Protein AF-G2G8Q2-F1 (afdb_monomer_lite)

Foldseek 3Di:
DDDPDVVVVLVLLLVLLVLLLVLLVVLCVPQQFDWDDQVNVLVSLCVSDPDVVSSVVNVVLQDGDPDTDGSNRSSVSSNVSSVVSVVPPPCPVVNVVVVVVVVVVVVVVVQVVQQDPVRDGPPVPDPPDPDDD

Secondary structure (DSSP, 8-state):
--PPPHHHHHHHHHHHHHHHHHHHHHHHHS-TTSEEPHHHHHHHHHTT---HHHHHHHHHHSPP--S-EEHHHHHHHHHHHHHHHHH-----HHHHHHHHHHHHHHHHHHHHHT--TT-----TTSSSSSS--

pLDDT: mean 74.72, std 17.14, range [36.47, 93.69]

Organism: NCBI:txid700597

Structure (mmCIF, N/CA/C/O backbone):
data_AF-G2G8Q2-F1
#
_entry.id   AF-G2G8Q2-F1
#
loop_
_atom_site.group_PDB
_atom_site.id
_atom_site.type_symbol
_atom_site.label_atom_id
_atom_site.label_alt_id
_atom_site.label_comp_id
_atom_site.label_asym_id
_atom_site.label_entity_id
_atom_site.label_seq_id
_atom_site.pdbx_PDB_ins_code
_atom_site.Cartn_x
_atom_site.Cartn_y
_atom_site.Cartn_z
_atom_site.occupancy
_atom_site.B_iso_or_equiv
_atom_site.auth_seq_id
_atom_site.auth_comp_id
_atom_site.auth_asym_id
_atom_site.auth_atom_id
_atom_site.pdbx_PDB_model_num
ATOM 1 N N . MET A 1 1 ? 24.106 6.312 -19.207 1.00 36.47 1 MET A N 1
ATOM 2 C CA . MET A 1 1 ? 22.774 6.203 -18.571 1.00 36.47 1 MET A CA 1
ATOM 3 C C . MET A 1 1 ? 22.462 4.724 -18.414 1.00 36.47 1 MET A C 1
ATOM 5 O O . MET A 1 1 ? 22.451 4.022 -19.412 1.00 36.47 1 MET A O 1
ATOM 9 N N . ASN A 1 2 ? 22.354 4.233 -17.178 1.00 42.38 2 ASN A N 1
ATOM 10 C CA . ASN A 1 2 ? 22.227 2.806 -16.876 1.00 42.38 2 ASN A CA 1
ATOM 11 C C . ASN A 1 2 ? 20.733 2.467 -16.766 1.00 42.38 2 ASN A C 1
ATOM 13 O O . ASN A 1 2 ? 20.096 2.809 -15.772 1.00 42.38 2 ASN A O 1
ATOM 17 N N . THR A 1 3 ? 20.146 1.894 -17.815 1.00 51.19 3 THR A N 1
ATOM 18 C CA . THR A 1 3 ? 18.745 1.456 -17.802 1.00 51.19 3 THR A CA 1
ATOM 19 C C . THR A 1 3 ? 18.609 0.348 -16.754 1.00 51.19 3 THR A C 1
ATOM 21 O O . THR A 1 3 ? 19.356 -0.630 -16.837 1.00 51.19 3 THR A O 1
ATOM 24 N N . PRO A 1 4 ? 17.713 0.452 -15.755 1.00 53.12 4 PRO A N 1
ATOM 25 C CA . PRO A 1 4 ? 17.528 -0.630 -14.800 1.00 53.12 4 PRO A CA 1
ATOM 26 C C . PRO A 1 4 ? 17.154 -1.908 -15.559 1.00 53.12 4 PRO A C 1
ATOM 28 O O . PRO A 1 4 ? 16.206 -1.939 -16.344 1.00 53.12 4 PRO A O 1
ATOM 31 N N . ASN A 1 5 ? 17.958 -2.953 -15.361 1.00 63.88 5 ASN A N 1
ATOM 32 C CA . ASN A 1 5 ? 17.794 -4.253 -15.995 1.00 63.88 5 ASN A CA 1
ATOM 33 C C . ASN A 1 5 ? 16.387 -4.789 -15.682 1.00 63.88 5 ASN A C 1
ATOM 35 O O . ASN A 1 5 ? 16.032 -4.940 -14.511 1.00 63.88 5 ASN A O 1
ATOM 39 N N . SER A 1 6 ? 15.586 -5.093 -16.707 1.00 65.69 6 SER A N 1
ATOM 40 C CA . SER A 1 6 ? 14.173 -5.483 -16.558 1.00 65.69 6 SER A CA 1
ATOM 41 C C . SER A 1 6 ? 13.978 -6.696 -15.636 1.00 65.69 6 SER A C 1
ATOM 43 O O . SER A 1 6 ? 12.950 -6.808 -14.971 1.00 65.69 6 SER A O 1
ATOM 45 N N . ARG A 1 7 ? 14.993 -7.568 -15.522 1.00 65.19 7 ARG A N 1
ATOM 46 C CA . ARG A 1 7 ? 15.018 -8.677 -14.550 1.00 65.19 7 ARG A CA 1
ATOM 47 C C . ARG A 1 7 ? 15.120 -8.211 -13.095 1.00 65.19 7 ARG A C 1
ATOM 49 O O . ARG A 1 7 ? 14.446 -8.770 -12.237 1.00 65.19 7 ARG A O 1
ATOM 56 N N . GLY A 1 8 ? 15.933 -7.192 -12.819 1.00 73.56 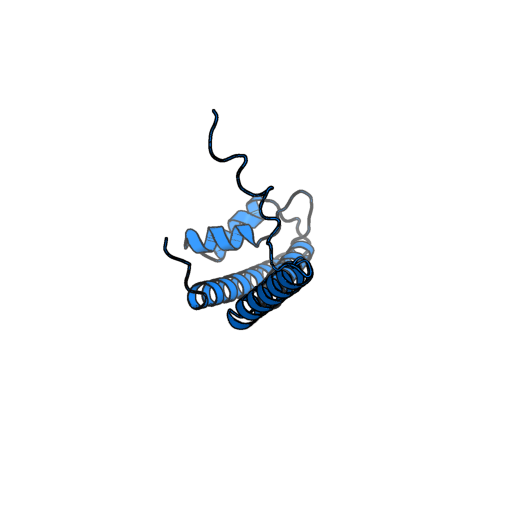8 GLY A N 1
ATOM 57 C CA . GLY A 1 8 ? 16.072 -6.623 -11.476 1.00 73.56 8 GLY A CA 1
ATOM 58 C C . GLY A 1 8 ? 14.785 -5.938 -11.024 1.00 73.56 8 GLY A C 1
ATOM 59 O O . GLY A 1 8 ? 14.342 -6.133 -9.898 1.00 73.56 8 GLY A O 1
ATOM 60 N N . GLN A 1 9 ? 14.123 -5.222 -11.933 1.00 74.00 9 GLN A N 1
ATOM 61 C CA . GLN A 1 9 ? 12.852 -4.565 -11.632 1.00 74.00 9 GLN A CA 1
ATOM 62 C C . GLN A 1 9 ? 11.712 -5.567 -11.397 1.00 74.00 9 GLN A C 1
ATOM 64 O O . GLN A 1 9 ? 10.929 -5.392 -10.468 1.00 74.00 9 GLN A O 1
ATOM 69 N N . ALA A 1 10 ? 11.653 -6.659 -12.167 1.00 77.50 10 ALA A N 1
ATOM 70 C CA . ALA A 1 10 ? 10.690 -7.735 -11.928 1.00 77.50 10 ALA A CA 1
ATOM 71 C C . ALA A 1 10 ? 10.898 -8.415 -10.561 1.00 77.50 10 ALA A C 1
ATOM 73 O O . ALA A 1 10 ? 9.925 -8.708 -9.868 1.00 77.50 10 ALA A O 1
ATOM 74 N N . HIS A 1 11 ? 12.154 -8.623 -10.152 1.00 82.25 11 HIS A N 1
ATOM 75 C CA . HIS A 1 11 ? 12.476 -9.183 -8.839 1.00 82.25 11 HIS A CA 1
ATOM 76 C C . HIS A 1 11 ? 12.040 -8.254 -7.696 1.00 82.25 11 HIS A C 1
ATOM 78 O O . HIS A 1 11 ? 11.363 -8.700 -6.772 1.00 82.25 11 HIS A O 1
ATOM 84 N N . ILE A 1 12 ? 12.341 -6.955 -7.804 1.00 83.81 12 ILE A N 1
ATOM 85 C CA . ILE A 1 12 ? 11.918 -5.946 -6.822 1.00 83.81 12 ILE A CA 1
ATOM 86 C C . ILE A 1 12 ? 10.386 -5.879 -6.740 1.00 83.81 12 ILE A C 1
ATOM 88 O O . ILE A 1 12 ? 9.836 -5.899 -5.643 1.00 83.81 12 ILE A O 1
ATOM 92 N N . ASN A 1 13 ? 9.679 -5.880 -7.874 1.00 85.50 13 ASN A N 1
ATOM 93 C CA . ASN A 1 13 ? 8.212 -5.861 -7.890 1.00 85.50 13 ASN A CA 1
ATOM 94 C C . ASN A 1 13 ? 7.610 -7.106 -7.222 1.00 85.50 13 ASN A C 1
ATOM 96 O O . ASN A 1 13 ? 6.650 -6.992 -6.459 1.00 85.50 13 ASN A O 1
ATOM 100 N N . ALA A 1 14 ? 8.182 -8.288 -7.473 1.00 86.00 14 ALA A N 1
ATOM 101 C CA . ALA A 1 14 ? 7.751 -9.526 -6.828 1.00 86.00 14 ALA A CA 1
ATOM 102 C C . ALA A 1 14 ? 7.973 -9.483 -5.307 1.00 86.00 14 ALA A C 1
ATOM 104 O O . ALA A 1 14 ? 7.098 -9.910 -4.552 1.00 86.00 14 ALA A O 1
ATOM 105 N N . GLN A 1 15 ? 9.102 -8.923 -4.867 1.00 89.56 15 GLN A N 1
ATOM 106 C CA . GLN A 1 15 ? 9.421 -8.753 -3.452 1.00 89.56 15 GLN A CA 1
ATOM 107 C C . GLN A 1 15 ? 8.483 -7.746 -2.769 1.00 89.56 15 GLN A C 1
ATOM 109 O O . GLN A 1 15 ? 7.932 -8.030 -1.709 1.00 89.56 15 GLN A O 1
ATOM 114 N N . VAL A 1 16 ? 8.231 -6.593 -3.391 1.00 89.62 16 VAL A N 1
ATOM 115 C CA . VAL A 1 16 ? 7.309 -5.577 -2.856 1.00 89.62 16 VAL A CA 1
ATOM 116 C C . VAL A 1 16 ? 5.880 -6.113 -2.785 1.00 89.62 16 VAL A C 1
ATOM 118 O O . VAL A 1 16 ? 5.185 -5.872 -1.798 1.00 89.62 16 VAL A O 1
ATOM 121 N N . ARG A 1 17 ? 5.442 -6.884 -3.786 1.00 90.62 17 ARG A N 1
ATOM 122 C CA . ARG A 1 17 ? 4.138 -7.557 -3.771 1.00 90.62 17 ARG A CA 1
ATOM 123 C C . ARG A 1 17 ? 3.988 -8.467 -2.554 1.00 90.62 17 ARG A C 1
ATOM 125 O O . ARG A 1 17 ? 2.977 -8.384 -1.860 1.00 90.62 17 ARG A O 1
ATOM 132 N N . ASP A 1 18 ? 4.977 -9.319 -2.310 1.00 91.31 18 ASP A N 1
ATOM 133 C CA . ASP A 1 18 ? 4.976 -10.230 -1.167 1.00 91.31 18 ASP A CA 1
ATOM 134 C C . ASP A 1 18 ? 4.903 -9.449 0.159 1.00 91.31 18 ASP A C 1
ATOM 136 O O . ASP A 1 18 ? 4.052 -9.713 1.008 1.00 91.31 18 ASP A O 1
ATOM 140 N N . MET A 1 19 ? 5.682 -8.372 0.281 1.00 92.81 19 MET A N 1
ATOM 141 C CA . MET A 1 19 ? 5.657 -7.496 1.456 1.00 92.81 19 MET A CA 1
ATOM 142 C C . MET A 1 19 ? 4.298 -6.807 1.675 1.00 92.81 19 MET A C 1
ATOM 144 O O . MET A 1 19 ? 3.844 -6.697 2.817 1.00 92.81 19 MET A O 1
ATOM 148 N N . LEU A 1 20 ? 3.614 -6.368 0.611 1.00 92.81 20 LEU A N 1
ATOM 149 C CA . LEU A 1 20 ? 2.255 -5.811 0.700 1.00 92.81 20 LEU A CA 1
ATOM 150 C C . LEU A 1 20 ? 1.243 -6.855 1.196 1.00 92.81 20 LEU A C 1
ATOM 152 O O . LEU A 1 20 ? 0.358 -6.523 1.989 1.00 92.81 20 LEU A O 1
ATOM 156 N N . GLN A 1 21 ? 1.381 -8.112 0.766 1.00 92.25 21 GLN A N 1
ATOM 157 C CA . GLN A 1 21 ? 0.533 -9.213 1.226 1.00 92.25 21 GLN A CA 1
ATOM 158 C C . GLN A 1 21 ? 0.783 -9.539 2.703 1.00 92.25 21 GLN A C 1
ATOM 160 O O . GLN A 1 21 ? -0.178 -9.646 3.467 1.00 92.25 21 GLN A O 1
ATOM 165 N N . GLN A 1 22 ? 2.047 -9.601 3.131 1.00 92.31 22 GLN A N 1
ATOM 166 C CA . GLN A 1 22 ? 2.406 -9.789 4.541 1.00 92.31 22 GLN A CA 1
ATOM 167 C C . GLN A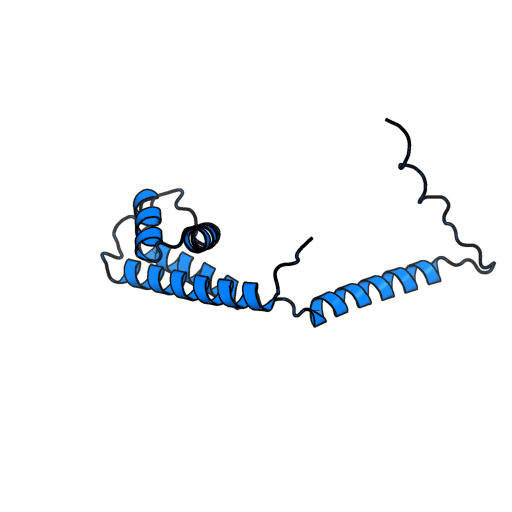 1 22 ? 1.859 -8.662 5.433 1.00 92.31 22 GLN A C 1
ATOM 169 O O . GLN A 1 22 ? 1.344 -8.912 6.525 1.00 92.31 22 GLN A O 1
ATOM 174 N N . LEU A 1 23 ? 1.931 -7.412 4.967 1.00 91.12 23 LEU A N 1
ATOM 175 C CA . LEU A 1 23 ? 1.336 -6.263 5.653 1.00 91.12 23 LEU A CA 1
ATOM 176 C C . LEU A 1 23 ? -0.180 -6.411 5.796 1.00 91.12 23 LEU A C 1
ATOM 178 O O . LEU A 1 23 ? -0.711 -6.220 6.891 1.00 91.12 23 LEU A O 1
ATOM 182 N N . ALA A 1 24 ? -0.869 -6.768 4.711 1.00 92.00 24 ALA A N 1
ATOM 183 C CA . ALA A 1 24 ? -2.314 -6.963 4.718 1.00 92.00 24 ALA A CA 1
ATOM 184 C C . ALA A 1 24 ? -2.735 -8.054 5.715 1.00 92.00 24 ALA A C 1
ATOM 186 O O . ALA A 1 24 ? -3.663 -7.842 6.496 1.00 92.00 24 ALA A O 1
ATOM 187 N N . ASP A 1 25 ? -2.026 -9.183 5.731 1.00 91.75 25 ASP A N 1
ATOM 188 C CA . ASP A 1 25 ? -2.289 -10.286 6.658 1.00 91.75 25 ASP A CA 1
ATOM 189 C C . ASP A 1 25 ? -2.113 -9.861 8.125 1.00 91.75 25 ASP A C 1
ATOM 191 O O . ASP A 1 25 ? -3.018 -10.019 8.948 1.00 91.75 25 ASP A O 1
ATOM 195 N N . ARG A 1 26 ? -0.998 -9.196 8.449 1.00 90.19 26 ARG A N 1
ATOM 196 C CA . ARG A 1 26 ? -0.732 -8.703 9.812 1.00 90.19 26 ARG A CA 1
ATOM 197 C C . ARG A 1 26 ? -1.786 -7.710 10.295 1.00 90.19 26 ARG A C 1
ATOM 199 O O . ARG A 1 26 ? -2.139 -7.713 11.479 1.00 90.19 26 ARG A O 1
ATOM 206 N N . LEU A 1 27 ? -2.264 -6.843 9.404 1.00 88.69 27 LEU A N 1
ATOM 207 C CA . LEU A 1 27 ? -3.309 -5.872 9.722 1.00 88.69 27 LEU A CA 1
ATOM 208 C C . LEU A 1 27 ? -4.666 -6.540 9.960 1.00 88.69 27 LEU A C 1
ATOM 210 O O . LEU A 1 27 ? -5.395 -6.087 10.840 1.00 88.69 27 LEU A O 1
ATOM 214 N N . GLN A 1 28 ? -4.983 -7.620 9.241 1.00 88.31 28 GLN A N 1
ATOM 215 C CA . GLN A 1 28 ? -6.208 -8.389 9.476 1.00 88.31 28 GLN A CA 1
ATOM 216 C C . GLN A 1 28 ? -6.147 -9.229 10.751 1.00 88.31 28 GLN A C 1
ATOM 218 O O . GLN A 1 28 ? -7.125 -9.284 11.491 1.00 88.31 28 GLN A O 1
ATOM 223 N N . THR A 1 29 ? -4.999 -9.835 11.042 1.00 88.62 29 THR A N 1
ATOM 224 C CA . THR A 1 29 ? -4.840 -10.721 12.202 1.00 88.62 29 THR A CA 1
ATOM 225 C C . THR A 1 29 ? -4.830 -9.953 13.528 1.00 88.62 29 THR A C 1
ATOM 227 O O . THR A 1 29 ? -5.254 -10.471 14.560 1.00 88.62 29 THR A O 1
ATOM 230 N N . ARG A 1 30 ? -4.361 -8.696 13.539 1.00 82.69 30 ARG A N 1
ATOM 231 C CA . ARG A 1 30 ? -4.284 -7.870 14.757 1.00 82.69 30 ARG A CA 1
ATOM 232 C C . ARG A 1 30 ? -5.268 -6.707 14.707 1.00 82.69 30 ARG A C 1
ATOM 234 O O . ARG A 1 30 ? -4.957 -5.682 14.100 1.00 82.69 30 ARG A O 1
ATOM 241 N N . ARG A 1 31 ? -6.383 -6.857 15.434 1.00 84.69 31 ARG A N 1
ATOM 242 C CA . ARG A 1 31 ? -7.430 -5.836 15.646 1.00 84.69 31 ARG A CA 1
ATOM 243 C C . ARG A 1 31 ? -7.950 -5.245 14.323 1.00 84.69 31 ARG A C 1
ATOM 245 O O . ARG A 1 31 ? -7.694 -4.079 14.043 1.00 84.69 31 ARG A O 1
ATOM 252 N N . PRO A 1 32 ? -8.654 -6.033 13.497 1.00 86.81 32 PRO A N 1
ATOM 253 C CA . PRO A 1 32 ? -9.053 -5.622 12.148 1.00 86.81 32 PRO A CA 1
ATOM 254 C C . PRO A 1 32 ? -9.951 -4.374 12.113 1.00 86.81 32 PRO A C 1
ATOM 256 O O . PRO A 1 32 ? -9.865 -3.594 11.164 1.00 86.81 32 PRO A O 1
ATOM 259 N N . ASP A 1 33 ? -10.768 -4.164 13.145 1.00 89.88 33 ASP A N 1
ATOM 260 C CA . ASP A 1 33 ? -11.719 -3.047 13.237 1.00 89.88 33 ASP A CA 1
ATOM 261 C C . ASP A 1 33 ? -11.120 -1.767 13.834 1.00 89.88 33 ASP A C 1
ATOM 263 O O . ASP A 1 33 ? -11.777 -0.730 13.876 1.00 89.88 33 ASP A O 1
ATOM 267 N N . GLU A 1 34 ? -9.866 -1.808 14.293 1.00 90.25 34 GLU A N 1
ATOM 268 C CA . GLU A 1 34 ? -9.198 -0.624 14.826 1.00 90.25 34 GLU A CA 1
ATOM 269 C C . GLU A 1 34 ? -8.842 0.346 13.691 1.00 90.25 34 GLU A C 1
ATOM 271 O O . GLU A 1 34 ? -8.434 -0.059 12.595 1.00 90.25 34 GLU A O 1
ATOM 276 N N . THR A 1 35 ? -8.991 1.643 13.954 1.00 91.81 35 THR A N 1
ATOM 277 C CA . THR A 1 35 ? -8.635 2.695 13.001 1.00 91.81 35 THR A CA 1
ATOM 278 C C . THR A 1 35 ? -7.126 2.716 12.777 1.00 91.81 35 THR A C 1
ATOM 280 O O . THR A 1 35 ? -6.334 2.837 13.712 1.00 91.81 35 THR A O 1
ATOM 283 N N . LEU A 1 36 ? -6.713 2.633 11.516 1.00 90.19 36 LEU A N 1
ATOM 284 C CA . LEU A 1 36 ? -5.327 2.785 11.109 1.00 90.19 36 LEU A CA 1
ATOM 285 C C . LEU A 1 36 ? -4.989 4.271 10.961 1.00 90.19 36 LEU A C 1
ATOM 287 O O . LEU A 1 36 ? -5.655 5.009 10.240 1.00 90.19 36 LEU A O 1
ATOM 291 N N . THR A 1 37 ? -3.907 4.699 11.606 1.00 89.81 37 THR A N 1
ATOM 292 C CA . THR A 1 37 ? -3.354 6.050 11.455 1.00 89.81 37 THR A CA 1
ATOM 293 C C . THR A 1 37 ? -2.184 6.064 10.471 1.00 89.81 37 THR A C 1
ATOM 295 O O . THR A 1 37 ? -1.547 5.036 10.217 1.00 89.81 37 THR A O 1
ATOM 298 N N . ALA A 1 38 ? -1.834 7.247 9.958 1.00 87.12 38 ALA A N 1
ATOM 299 C CA . ALA A 1 38 ? -0.644 7.425 9.122 1.00 87.12 38 ALA A CA 1
ATOM 300 C C . ALA A 1 38 ? 0.645 6.951 9.829 1.00 87.12 38 ALA A C 1
ATOM 302 O O . ALA A 1 38 ? 1.486 6.289 9.219 1.00 87.12 38 ALA A O 1
ATOM 303 N N . THR A 1 39 ? 0.770 7.203 11.136 1.00 87.69 39 THR A N 1
ATOM 304 C CA . THR A 1 39 ? 1.895 6.721 11.952 1.00 87.69 39 THR A CA 1
ATOM 305 C C . THR A 1 39 ? 1.914 5.196 12.048 1.00 87.69 39 THR A C 1
ATOM 307 O O . THR A 1 39 ? 2.965 4.581 11.865 1.00 87.69 39 THR A O 1
ATOM 310 N N . ALA A 1 40 ? 0.757 4.565 12.270 1.00 87.19 40 ALA A N 1
ATOM 311 C CA . ALA A 1 40 ? 0.653 3.108 12.325 1.00 87.19 40 ALA A CA 1
ATOM 312 C C . ALA A 1 40 ? 1.021 2.454 10.982 1.00 87.19 40 ALA A C 1
ATOM 314 O O . ALA A 1 40 ? 1.691 1.421 10.971 1.00 87.19 40 ALA A O 1
ATOM 315 N N . ARG A 1 41 ? 0.662 3.079 9.850 1.00 88.06 41 ARG A N 1
ATOM 316 C CA . ARG A 1 41 ? 1.121 2.669 8.511 1.00 88.06 41 ARG A CA 1
ATOM 317 C C . ARG A 1 41 ? 2.647 2.698 8.409 1.00 88.06 41 ARG A C 1
ATOM 319 O O . ARG A 1 41 ? 3.240 1.721 7.961 1.00 88.06 41 ARG A O 1
ATOM 326 N N . ILE A 1 42 ? 3.290 3.788 8.832 1.00 87.75 42 ILE A N 1
ATOM 327 C CA . ILE A 1 42 ? 4.756 3.918 8.771 1.00 87.75 42 ILE A CA 1
ATOM 328 C C . ILE A 1 42 ? 5.437 2.841 9.623 1.00 87.75 42 ILE A C 1
ATOM 330 O O . ILE A 1 42 ? 6.362 2.182 9.142 1.00 87.75 42 ILE A O 1
ATOM 334 N N . ALA A 1 43 ? 4.952 2.631 10.848 1.00 87.56 43 ALA A N 1
ATOM 335 C CA . ALA A 1 43 ? 5.475 1.611 11.751 1.00 87.56 43 ALA A CA 1
ATOM 336 C C . ALA A 1 43 ? 5.297 0.194 11.180 1.00 87.56 43 ALA A C 1
ATOM 338 O O . ALA A 1 43 ? 6.209 -0.625 11.264 1.00 87.56 43 ALA A O 1
ATOM 339 N N . ALA A 1 44 ? 4.157 -0.092 10.544 1.00 86.69 44 ALA A N 1
ATOM 340 C CA . ALA A 1 44 ? 3.912 -1.382 9.906 1.00 86.69 44 ALA A CA 1
ATOM 341 C C . ALA A 1 44 ? 4.894 -1.647 8.751 1.00 86.69 44 ALA A C 1
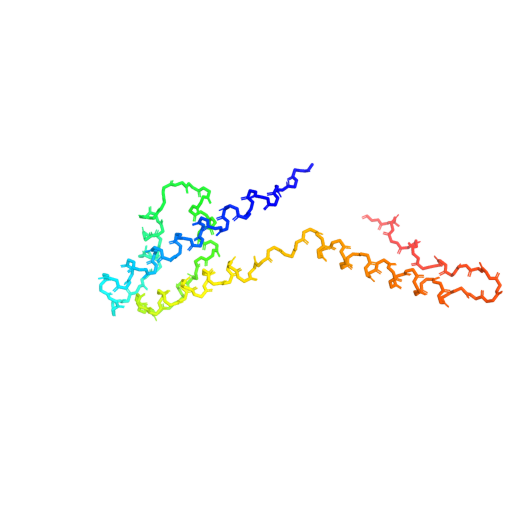ATOM 343 O O . ALA A 1 44 ? 5.427 -2.752 8.633 1.00 86.69 44 ALA A O 1
ATOM 344 N N . ILE A 1 45 ? 5.181 -0.629 7.933 1.00 87.38 45 ILE A N 1
ATOM 345 C CA . ILE A 1 45 ? 6.162 -0.719 6.841 1.00 87.38 45 ILE A CA 1
ATOM 346 C C . ILE A 1 45 ? 7.562 -1.020 7.395 1.00 87.38 45 ILE A C 1
ATOM 348 O O . ILE A 1 45 ? 8.215 -1.952 6.930 1.00 87.38 45 ILE A O 1
ATOM 352 N N . GLN A 1 46 ? 7.997 -0.296 8.430 1.00 85.31 46 GLN A N 1
ATOM 353 C CA . GLN A 1 46 ? 9.295 -0.531 9.082 1.00 85.31 46 GLN A CA 1
ATOM 354 C C . GLN A 1 46 ? 9.374 -1.908 9.757 1.00 85.31 46 GLN A C 1
ATOM 356 O O . GLN A 1 46 ? 10.409 -2.562 9.718 1.00 85.31 46 GLN A O 1
ATOM 361 N N . ALA A 1 47 ? 8.266 -2.403 10.314 1.00 85.88 47 ALA A N 1
ATOM 362 C CA . ALA A 1 47 ? 8.189 -3.753 10.876 1.00 85.88 47 ALA A CA 1
ATOM 363 C C . ALA A 1 47 ? 8.239 -4.869 9.813 1.00 85.88 47 ALA A C 1
ATOM 365 O O . ALA A 1 47 ? 8.272 -6.049 10.176 1.00 85.88 47 ALA A O 1
ATOM 366 N N . THR A 1 48 ? 8.175 -4.517 8.527 1.00 84.50 48 THR A N 1
ATOM 367 C CA . THR A 1 48 ? 8.219 -5.450 7.390 1.00 84.50 48 THR A CA 1
ATOM 368 C C . THR A 1 48 ? 9.594 -5.455 6.729 1.00 84.50 48 THR A C 1
ATOM 370 O O . THR A 1 48 ? 10.066 -6.508 6.316 1.00 84.50 48 THR A O 1
ATOM 373 N N . THR A 1 49 ? 10.274 -4.308 6.663 1.00 84.69 49 THR A N 1
ATOM 374 C CA . THR A 1 49 ? 11.672 -4.243 6.227 1.00 84.69 49 THR A CA 1
ATOM 375 C C . THR A 1 49 ? 12.419 -3.105 6.908 1.00 84.69 49 THR A C 1
ATOM 377 O O . THR A 1 49 ? 11.875 -2.015 7.096 1.00 84.69 49 THR A O 1
ATOM 380 N N . MET A 1 50 ? 13.693 -3.355 7.210 1.00 86.81 50 MET A N 1
ATOM 381 C CA . MET A 1 50 ? 14.640 -2.317 7.615 1.00 86.81 50 MET A CA 1
ATOM 382 C C . MET A 1 50 ? 15.547 -1.844 6.479 1.00 86.81 50 MET A C 1
ATOM 384 O O . MET A 1 50 ? 16.338 -0.927 6.685 1.00 86.81 50 MET A O 1
ATOM 388 N N . ASP A 1 51 ? 15.428 -2.433 5.289 1.00 85.94 51 ASP A N 1
ATOM 389 C CA . ASP A 1 51 ? 16.169 -1.998 4.112 1.00 85.94 51 ASP A CA 1
ATOM 390 C C . ASP A 1 51 ? 15.595 -0.662 3.587 1.00 85.94 51 ASP A C 1
ATOM 392 O O . ASP A 1 51 ? 14.423 -0.612 3.195 1.00 85.94 51 ASP A O 1
ATOM 396 N N . PRO A 1 52 ? 16.372 0.441 3.594 1.00 81.31 52 PRO A N 1
ATOM 397 C CA . PRO A 1 52 ? 15.874 1.757 3.200 1.00 81.31 52 PRO A CA 1
ATOM 398 C C . PRO A 1 52 ? 15.344 1.847 1.758 1.00 81.31 52 PRO A C 1
ATOM 400 O O . PRO A 1 52 ? 14.275 2.445 1.579 1.00 81.31 52 PRO A O 1
ATOM 403 N N . PRO A 1 53 ? 16.021 1.298 0.723 1.00 84.50 53 PRO A N 1
ATOM 404 C CA . PRO A 1 53 ? 15.496 1.358 -0.636 1.00 84.50 53 PRO A CA 1
ATOM 405 C C . PRO A 1 53 ? 14.197 0.560 -0.792 1.00 84.50 53 PRO A C 1
ATOM 407 O O . PRO A 1 53 ? 13.234 1.094 -1.343 1.00 84.50 53 PRO A O 1
ATOM 410 N N . LEU A 1 54 ? 14.100 -0.650 -0.236 1.00 83.25 54 LEU A N 1
ATOM 411 C CA . LEU A 1 54 ? 12.860 -1.432 -0.274 1.00 83.25 54 LEU A CA 1
ATOM 412 C C . LEU A 1 54 ? 11.732 -0.775 0.522 1.00 83.25 54 LEU A C 1
ATOM 414 O O . LEU A 1 54 ? 10.587 -0.788 0.076 1.00 83.25 54 LEU A O 1
ATOM 418 N N . ALA A 1 55 ? 12.028 -0.158 1.669 1.00 85.88 55 ALA A N 1
ATOM 419 C CA . ALA A 1 55 ? 11.034 0.592 2.435 1.00 85.88 55 ALA A CA 1
ATOM 420 C C . ALA A 1 55 ? 10.477 1.777 1.633 1.00 85.88 55 ALA A C 1
ATOM 422 O O . ALA A 1 55 ? 9.286 2.083 1.728 1.00 85.88 55 ALA A O 1
ATOM 423 N N . ARG A 1 56 ? 11.323 2.442 0.836 1.00 86.38 56 ARG A N 1
ATOM 424 C CA . ARG A 1 56 ? 10.900 3.527 -0.053 1.00 86.38 56 ARG A CA 1
ATOM 425 C C . ARG A 1 56 ? 9.981 3.011 -1.156 1.00 86.38 56 ARG A C 1
ATOM 427 O O . ARG A 1 56 ? 8.870 3.518 -1.276 1.00 86.38 56 ARG A O 1
ATOM 434 N N . THR A 1 57 ? 10.389 1.972 -1.880 1.00 86.69 57 THR A N 1
ATOM 435 C CA . THR A 1 57 ? 9.556 1.376 -2.938 1.00 86.69 57 THR A CA 1
ATOM 436 C C . THR A 1 57 ? 8.238 0.840 -2.374 1.00 86.69 57 THR A C 1
ATOM 438 O O . THR A 1 57 ? 7.170 1.065 -2.936 1.00 86.69 57 THR A O 1
ATOM 441 N N . LEU A 1 58 ? 8.266 0.207 -1.199 1.00 87.00 58 LEU A N 1
ATOM 442 C CA . LEU A 1 58 ? 7.054 -0.250 -0.526 1.00 87.00 58 LEU A CA 1
ATOM 443 C C . LEU A 1 58 ? 6.121 0.915 -0.164 1.00 87.00 58 LEU A C 1
ATOM 445 O O . LEU A 1 58 ? 4.908 0.783 -0.314 1.00 87.00 58 LEU A O 1
ATOM 449 N N . ARG A 1 59 ? 6.655 2.060 0.285 1.00 87.62 59 ARG A N 1
ATOM 450 C CA . ARG A 1 59 ? 5.854 3.262 0.585 1.00 87.62 59 ARG A CA 1
ATOM 451 C C . ARG A 1 59 ? 5.185 3.845 -0.651 1.00 87.62 59 ARG A C 1
ATOM 453 O O . ARG A 1 59 ? 4.054 4.298 -0.526 1.00 87.62 59 ARG A O 1
ATOM 460 N N . GLU A 1 60 ? 5.866 3.821 -1.793 1.00 88.81 60 GLU A N 1
ATOM 461 C CA . GLU A 1 60 ? 5.340 4.303 -3.078 1.00 88.81 60 GLU A CA 1
ATOM 462 C C . GLU A 1 60 ? 4.146 3.460 -3.553 1.00 88.81 60 GLU A C 1
ATOM 464 O O . GLU A 1 60 ? 3.197 3.995 -4.119 1.00 88.81 60 GLU A O 1
ATOM 469 N N . HIS A 1 61 ? 4.147 2.154 -3.263 1.00 87.62 61 HIS A N 1
ATOM 470 C CA . HIS A 1 61 ? 3.029 1.263 -3.592 1.00 87.62 61 HIS A CA 1
ATOM 471 C C . HIS A 1 61 ? 1.973 1.136 -2.483 1.00 87.62 61 HIS A C 1
ATOM 473 O O . HIS A 1 61 ? 0.848 0.710 -2.749 1.00 87.62 61 HIS A O 1
ATOM 479 N N . CYS A 1 62 ? 2.299 1.501 -1.241 1.00 86.94 62 CYS A N 1
ATOM 480 C CA . CYS A 1 62 ? 1.335 1.542 -0.147 1.00 86.94 62 CYS A CA 1
ATOM 481 C C . CYS A 1 62 ? 0.372 2.728 -0.316 1.00 86.94 62 CYS A C 1
ATOM 483 O O . CYS A 1 62 ? 0.841 3.868 -0.330 1.00 86.94 62 CYS A O 1
ATOM 485 N N . PRO A 1 63 ? -0.954 2.508 -0.289 1.00 87.31 63 PRO A N 1
ATOM 486 C CA . PRO A 1 63 ? -1.931 3.592 -0.301 1.00 87.31 63 PRO A CA 1
ATOM 487 C C . PRO A 1 63 ? -1.673 4.595 0.828 1.00 87.31 63 PRO A C 1
ATOM 489 O O . PRO A 1 63 ? -1.277 4.213 1.932 1.00 87.31 63 PRO A O 1
ATOM 492 N N . GLU A 1 64 ? -1.888 5.882 0.579 1.00 88.06 64 GLU A N 1
ATOM 493 C CA . GLU A 1 64 ? -1.842 6.880 1.646 1.00 88.06 64 GLU A CA 1
ATOM 494 C C . GLU A 1 64 ? -3.094 6.806 2.526 1.00 88.06 64 GLU A C 1
ATOM 496 O O . GLU A 1 64 ? -4.181 6.452 2.072 1.00 88.06 64 GLU A O 1
ATOM 501 N N . VAL A 1 65 ? -2.933 7.130 3.810 1.00 86.69 65 VAL A N 1
ATOM 502 C CA . VAL A 1 65 ? -4.041 7.202 4.770 1.00 86.69 65 VAL A CA 1
ATOM 503 C C . VAL A 1 65 ? -4.386 8.673 4.956 1.00 86.69 65 VAL A C 1
ATOM 505 O O . VAL A 1 65 ? -3.710 9.377 5.701 1.00 86.69 65 VAL A O 1
ATOM 508 N N . THR A 1 66 ? -5.410 9.138 4.245 1.00 83.19 66 THR A N 1
ATOM 509 C CA . THR A 1 66 ? -5.857 10.543 4.245 1.00 83.19 66 THR A CA 1
ATOM 510 C C . THR A 1 66 ? -7.029 10.808 5.194 1.00 83.19 66 THR A C 1
ATOM 512 O O . THR A 1 66 ? -7.394 11.958 5.418 1.00 83.19 66 THR A O 1
ATOM 515 N N . GLY A 1 67 ? -7.611 9.761 5.782 1.00 82.94 67 GLY A N 1
ATOM 516 C CA . GLY A 1 67 ? -8.762 9.847 6.675 1.00 82.94 67 GLY A CA 1
ATOM 517 C C . GLY A 1 67 ? -8.940 8.582 7.520 1.00 82.94 67 GLY A C 1
ATOM 518 O O . GLY A 1 67 ? -8.091 7.685 7.468 1.00 82.94 67 GLY A O 1
ATOM 519 N N . PRO A 1 68 ? -10.023 8.497 8.314 1.00 87.00 68 PRO A N 1
ATOM 520 C CA . PRO A 1 68 ? -10.290 7.339 9.154 1.00 87.00 68 PRO A CA 1
ATOM 521 C C . PRO A 1 68 ? -10.567 6.111 8.283 1.00 87.00 68 PRO A C 1
ATOM 523 O O . PRO A 1 68 ? -11.552 6.054 7.551 1.00 87.00 68 PRO A O 1
ATOM 526 N N . ILE A 1 69 ? -9.690 5.117 8.377 1.00 92.31 69 ILE A N 1
ATOM 527 C CA . ILE A 1 69 ? -9.829 3.829 7.702 1.00 92.31 69 ILE A CA 1
ATOM 528 C C . ILE A 1 69 ? -9.540 2.718 8.701 1.00 92.31 69 ILE A C 1
ATOM 530 O O . ILE A 1 69 ? -8.624 2.834 9.514 1.00 92.31 69 ILE A O 1
ATOM 534 N N . THR A 1 70 ? -10.308 1.635 8.667 1.00 93.69 70 THR A N 1
ATOM 535 C CA . THR A 1 70 ? -10.020 0.467 9.502 1.00 93.69 70 THR A CA 1
ATOM 536 C C . THR A 1 70 ? -8.831 -0.307 8.947 1.00 93.69 70 THR A C 1
ATOM 538 O O . THR A 1 70 ? -8.527 -0.276 7.748 1.00 93.69 70 THR A O 1
ATOM 541 N N . ARG A 1 71 ? -8.148 -1.050 9.815 1.00 92.12 71 ARG A N 1
ATOM 542 C CA . ARG A 1 71 ? -7.037 -1.922 9.411 1.00 92.12 71 ARG A CA 1
ATOM 543 C C . ARG A 1 71 ? -7.477 -2.975 8.392 1.00 92.12 71 ARG A C 1
ATOM 545 O O . ARG A 1 71 ? -6.725 -3.254 7.459 1.00 92.12 71 ARG A O 1
ATOM 552 N N . SER A 1 72 ? -8.696 -3.499 8.511 1.00 90.62 72 SER A N 1
ATOM 553 C CA . SER A 1 72 ? -9.293 -4.436 7.551 1.00 90.62 72 SER A CA 1
ATOM 554 C C . SER A 1 72 ? -9.523 -3.816 6.169 1.00 90.62 72 SER A C 1
ATOM 556 O O . SER A 1 72 ? -9.149 -4.423 5.161 1.00 90.62 72 SER A O 1
ATOM 558 N N . ALA A 1 73 ? -10.068 -2.598 6.110 1.00 91.75 73 ALA A N 1
ATOM 559 C CA . ALA A 1 73 ? -10.272 -1.874 4.857 1.00 91.75 73 ALA A CA 1
ATOM 560 C C . ALA A 1 73 ? -8.933 -1.514 4.201 1.00 91.75 73 ALA A C 1
ATOM 562 O O . ALA A 1 73 ? -8.744 -1.724 3.002 1.00 91.75 73 ALA A O 1
ATOM 563 N N . TYR A 1 74 ? -7.957 -1.061 4.990 1.00 92.50 74 TYR A N 1
ATOM 564 C CA . TYR A 1 74 ? -6.623 -0.773 4.472 1.00 92.50 74 TYR A CA 1
ATOM 565 C C . TYR A 1 74 ? -5.901 -2.041 3.982 1.00 92.50 74 TYR A C 1
ATOM 567 O O . TYR A 1 74 ? -5.248 -2.012 2.940 1.00 92.50 74 TYR A O 1
ATOM 575 N N . ALA A 1 75 ? -6.071 -3.186 4.651 1.00 92.75 75 ALA A N 1
ATOM 576 C CA . ALA A 1 75 ? -5.556 -4.470 4.172 1.00 92.75 75 ALA A CA 1
ATOM 577 C C . ALA A 1 75 ? -6.138 -4.870 2.804 1.00 92.75 75 ALA A C 1
ATOM 579 O O . ALA A 1 75 ? -5.418 -5.409 1.963 1.00 92.75 75 ALA A O 1
ATOM 580 N N . ALA A 1 76 ? -7.414 -4.570 2.540 1.00 92.94 76 ALA A N 1
ATOM 581 C CA . ALA A 1 76 ? -8.002 -4.777 1.218 1.00 92.94 76 ALA A CA 1
ATOM 582 C C . ALA A 1 76 ? -7.348 -3.878 0.151 1.00 92.94 76 ALA A C 1
ATOM 584 O O . ALA A 1 76 ? -7.046 -4.357 -0.943 1.00 92.94 76 ALA A O 1
ATOM 585 N N . LEU A 1 77 ? -7.051 -2.613 0.476 1.00 92.75 77 LEU A N 1
ATOM 586 C CA . LEU A 1 77 ? -6.332 -1.709 -0.432 1.00 92.75 77 LEU A CA 1
ATOM 587 C C . LEU A 1 77 ? -4.903 -2.193 -0.725 1.00 92.75 77 LEU A C 1
ATOM 589 O O . LEU A 1 77 ? -4.455 -2.130 -1.869 1.00 92.75 77 LEU A O 1
ATOM 593 N N . LEU A 1 78 ? -4.200 -2.728 0.278 1.00 92.31 78 LEU A N 1
ATOM 594 C CA . LEU A 1 78 ? -2.871 -3.321 0.091 1.00 92.31 78 LEU A CA 1
ATOM 595 C C . LEU A 1 78 ? -2.904 -4.520 -0.865 1.00 92.31 78 LEU A C 1
ATOM 597 O O . LEU A 1 78 ? -2.028 -4.648 -1.719 1.00 92.31 78 LEU A O 1
ATOM 601 N N . ARG A 1 79 ? -3.934 -5.371 -0.775 1.00 91.75 79 ARG A N 1
ATOM 602 C CA . ARG A 1 79 ? -4.116 -6.488 -1.718 1.00 91.75 79 ARG A CA 1
ATOM 603 C C . ARG A 1 79 ? -4.391 -6.010 -3.137 1.00 91.75 79 ARG A C 1
ATOM 605 O O . ARG A 1 79 ? -3.832 -6.573 -4.068 1.00 91.75 79 ARG A O 1
ATOM 612 N N . GLN A 1 80 ? -5.183 -4.951 -3.306 1.00 90.31 80 GLN A N 1
ATOM 613 C CA . GLN A 1 80 ? -5.387 -4.342 -4.624 1.00 90.31 80 GLN A CA 1
ATOM 614 C C . GLN A 1 80 ? -4.082 -3.767 -5.193 1.00 90.31 80 GLN A C 1
ATOM 616 O O . GLN A 1 80 ? -3.810 -3.922 -6.380 1.00 90.31 80 GLN A O 1
ATOM 621 N N . ALA A 1 81 ? -3.245 -3.135 -4.365 1.00 88.31 81 ALA A N 1
ATOM 622 C CA . ALA A 1 81 ? -1.932 -2.654 -4.796 1.00 88.31 81 ALA A CA 1
ATOM 623 C C . ALA A 1 81 ? -0.999 -3.811 -5.211 1.00 88.31 81 ALA A C 1
ATOM 625 O O . ALA A 1 81 ? -0.315 -3.719 -6.230 1.00 88.31 81 ALA A O 1
ATOM 626 N N . ALA A 1 82 ? -1.016 -4.920 -4.465 1.00 88.56 82 ALA A N 1
ATOM 627 C CA . ALA A 1 82 ? -0.272 -6.137 -4.796 1.00 88.56 82 ALA A CA 1
ATOM 628 C C . ALA A 1 82 ? -0.766 -6.800 -6.100 1.00 88.56 82 ALA A C 1
ATOM 630 O O . ALA A 1 82 ? 0.042 -7.302 -6.888 1.00 88.56 82 ALA A O 1
ATOM 631 N N . ASP A 1 83 ? -2.077 -6.776 -6.351 1.00 87.50 83 ASP A N 1
ATOM 632 C CA . ASP A 1 83 ? -2.661 -7.262 -7.603 1.00 87.50 83 ASP A CA 1
ATOM 633 C C . ASP A 1 83 ? -2.199 -6.417 -8.794 1.00 87.50 83 ASP A C 1
ATOM 635 O O . ASP A 1 83 ? -1.677 -6.975 -9.754 1.00 87.50 83 ASP A O 1
ATOM 639 N N . ARG A 1 84 ? -2.237 -5.079 -8.686 1.00 85.56 84 ARG A N 1
ATOM 640 C CA . ARG A 1 84 ? -1.739 -4.155 -9.728 1.00 85.56 84 ARG A CA 1
ATOM 641 C C . ARG A 1 84 ? -0.270 -4.381 -10.077 1.00 85.56 84 ARG A C 1
ATOM 643 O O . ARG A 1 84 ? 0.118 -4.230 -11.231 1.00 85.56 84 ARG A O 1
ATOM 650 N N . LEU A 1 85 ? 0.555 -4.757 -9.100 1.00 82.62 85 LEU A N 1
ATOM 651 C CA . LEU A 1 85 ? 1.954 -5.137 -9.333 1.00 82.62 85 LEU A CA 1
ATOM 652 C C . LEU A 1 85 ? 2.095 -6.467 -10.089 1.00 82.62 85 LEU A C 1
ATOM 654 O O . LEU A 1 85 ? 3.108 -6.682 -10.748 1.00 82.62 85 LEU A O 1
ATOM 658 N N . SER A 1 86 ? 1.094 -7.344 -10.002 1.00 71.94 86 SER A N 1
ATOM 659 C CA . SER A 1 86 ? 1.046 -8.627 -10.715 1.00 71.94 86 SER A CA 1
ATOM 660 C C . SER A 1 86 ? 0.448 -8.489 -12.119 1.00 71.94 86 SER A C 1
ATOM 662 O O . SER A 1 86 ? 0.937 -9.123 -13.051 1.00 71.94 86 SER A O 1
ATOM 664 N N . THR A 1 87 ? -0.583 -7.652 -12.283 1.00 62.91 87 THR A N 1
ATOM 665 C CA . THR A 1 87 ? -1.2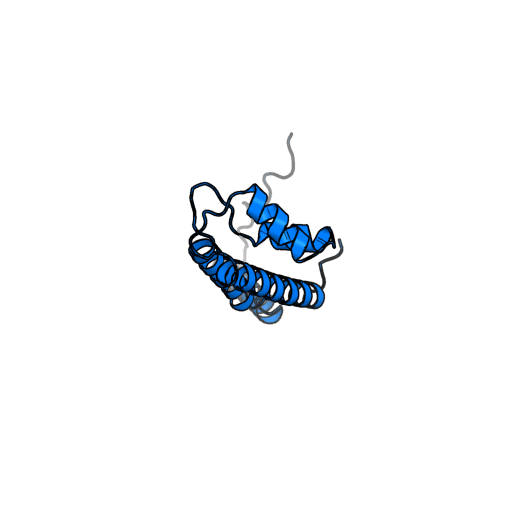05 -7.326 -13.580 1.00 62.91 87 THR A CA 1
ATOM 666 C C . THR A 1 87 ? -0.407 -6.311 -14.386 1.00 62.91 87 THR A C 1
ATOM 6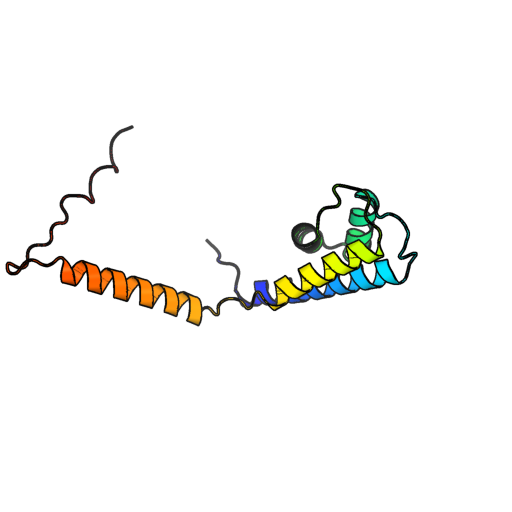68 O O . THR A 1 87 ? -0.519 -6.301 -15.611 1.00 62.91 87 THR A O 1
ATOM 671 N N . SER A 1 88 ? 0.486 -5.547 -13.748 1.00 54.06 88 SER A N 1
ATOM 672 C CA . SER A 1 88 ? 1.638 -4.926 -14.407 1.00 54.06 88 SER A CA 1
ATOM 673 C C . SER A 1 88 ? 2.637 -6.018 -14.802 1.00 54.06 88 SER A C 1
ATOM 675 O O . SER A 1 88 ? 3.780 -6.082 -14.347 1.00 54.06 88 SER A O 1
ATOM 677 N N . ARG A 1 89 ? 2.181 -6.924 -15.673 1.00 47.91 89 ARG A N 1
ATOM 678 C CA . ARG A 1 89 ? 3.053 -7.672 -16.561 1.00 47.91 89 ARG A CA 1
ATOM 679 C C . ARG A 1 89 ? 3.947 -6.605 -17.185 1.00 47.91 89 ARG A C 1
ATOM 681 O O . ARG A 1 89 ? 3.408 -5.651 -17.751 1.00 47.91 89 ARG A O 1
ATOM 688 N N . PRO A 1 90 ? 5.282 -6.687 -17.054 1.00 49.81 90 PRO A N 1
ATOM 689 C CA . PRO A 1 90 ? 6.113 -5.794 -17.832 1.00 49.81 90 PRO A CA 1
ATOM 690 C C . PRO A 1 90 ? 5.674 -6.053 -19.266 1.00 49.81 90 PRO A C 1
ATOM 692 O O . PRO A 1 90 ? 5.760 -7.204 -19.700 1.00 49.81 90 PRO A O 1
ATOM 695 N N . ALA A 1 91 ? 5.114 -5.047 -19.952 1.00 49.88 91 ALA A N 1
ATOM 696 C CA . ALA A 1 91 ? 4.944 -5.122 -21.395 1.00 49.88 91 ALA A CA 1
ATOM 697 C C . ALA A 1 91 ? 6.294 -5.620 -21.876 1.00 49.88 91 ALA A C 1
ATOM 699 O O . ALA A 1 91 ? 7.313 -4.953 -21.630 1.00 49.88 91 ALA A O 1
ATOM 700 N N . SER A 1 92 ? 6.324 -6.875 -22.335 1.00 54.28 92 SER A N 1
ATOM 701 C CA . SER A 1 92 ? 7.598 -7.561 -22.503 1.00 54.28 92 SER A CA 1
ATOM 702 C C . SER A 1 92 ? 8.415 -6.682 -23.435 1.00 54.28 92 SER A C 1
ATOM 704 O O . SER A 1 92 ? 7.838 -5.967 -24.252 1.00 54.28 92 SER A O 1
ATOM 706 N N . GLN A 1 93 ? 9.739 -6.655 -23.328 1.00 52.28 93 GLN A N 1
ATOM 707 C CA . GLN A 1 93 ? 10.537 -5.829 -24.242 1.00 52.28 93 GLN A CA 1
ATOM 708 C C . GLN A 1 93 ? 10.108 -6.038 -25.713 1.00 52.28 93 GLN A C 1
ATOM 710 O O . GLN A 1 93 ? 10.045 -5.079 -26.469 1.00 52.28 93 GLN A O 1
ATOM 715 N N . ALA A 1 94 ? 9.668 -7.256 -26.052 1.00 54.66 94 ALA A N 1
ATOM 716 C CA . ALA A 1 94 ? 8.989 -7.614 -27.294 1.00 54.66 94 ALA A CA 1
ATOM 717 C C . ALA A 1 94 ? 7.696 -6.825 -27.603 1.00 54.66 94 ALA A C 1
ATOM 719 O O . ALA A 1 94 ? 7.528 -6.395 -28.731 1.00 54.66 94 ALA A O 1
ATOM 720 N N . GLU A 1 95 ? 6.802 -6.594 -26.641 1.00 56.69 95 GLU A N 1
ATOM 721 C CA . GLU A 1 95 ? 5.566 -5.809 -26.816 1.00 56.69 95 GLU A CA 1
ATOM 722 C C . GLU A 1 95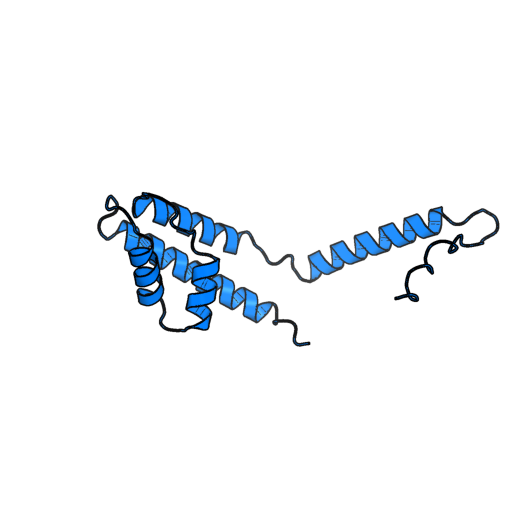 ? 5.865 -4.312 -26.976 1.00 56.69 95 GLU A C 1
ATOM 724 O O . GLU A 1 95 ? 5.223 -3.634 -27.771 1.00 56.69 95 GLU A O 1
ATOM 729 N N . ARG A 1 96 ? 6.891 -3.794 -26.284 1.00 59.53 96 ARG A N 1
ATOM 730 C CA . ARG A 1 96 ? 7.362 -2.410 -26.483 1.00 59.53 96 ARG A CA 1
ATOM 731 C C . ARG A 1 96 ? 8.016 -2.216 -27.849 1.00 59.53 96 ARG A C 1
ATOM 733 O O . ARG A 1 96 ? 7.776 -1.204 -28.495 1.00 59.53 96 ARG A O 1
ATOM 740 N N . VAL A 1 97 ? 8.826 -3.181 -28.283 1.00 70.06 97 VAL A N 1
ATOM 741 C CA . VAL A 1 97 ? 9.431 -3.181 -29.623 1.00 70.06 97 VAL A CA 1
ATOM 742 C C . VAL A 1 97 ? 8.359 -3.371 -30.696 1.00 70.06 97 VAL A C 1
ATOM 744 O O . VAL A 1 97 ? 8.428 -2.705 -31.718 1.00 70.06 97 VAL A O 1
ATOM 747 N N . ALA A 1 98 ? 7.337 -4.197 -30.456 1.00 69.31 98 ALA A N 1
ATOM 748 C CA . ALA A 1 98 ? 6.207 -4.357 -31.368 1.00 69.31 98 ALA A CA 1
ATOM 749 C C . ALA A 1 98 ? 5.389 -3.064 -31.498 1.00 69.31 98 ALA A C 1
ATOM 751 O O . ALA A 1 98 ? 5.088 -2.661 -32.613 1.00 69.31 98 ALA A O 1
ATOM 752 N N . ALA A 1 99 ? 5.103 -2.374 -30.388 1.00 69.00 99 ALA A N 1
ATOM 753 C CA . ALA A 1 99 ? 4.423 -1.079 -30.417 1.00 69.00 99 ALA A CA 1
ATOM 754 C C . ALA A 1 99 ? 5.262 0.005 -31.118 1.00 69.00 99 ALA A C 1
ATOM 756 O O . ALA A 1 99 ? 4.716 0.821 -31.856 1.00 69.00 99 ALA A O 1
ATOM 757 N N . LEU A 1 100 ? 6.589 -0.005 -30.929 1.00 72.81 100 LEU A N 1
ATOM 758 C CA . LEU A 1 100 ? 7.497 0.910 -31.623 1.00 72.81 100 LEU A CA 1
ATOM 759 C C . LEU A 1 100 ? 7.579 0.602 -33.123 1.00 72.81 100 LEU A C 1
ATOM 761 O O . LEU A 1 100 ? 7.550 1.529 -33.923 1.00 72.81 100 LEU A O 1
ATOM 765 N N . HIS A 1 101 ? 7.643 -0.676 -33.512 1.00 71.06 101 HIS A N 1
ATOM 766 C CA . HIS A 1 101 ? 7.577 -1.077 -34.918 1.00 71.06 101 HIS A CA 1
ATOM 767 C C . HIS A 1 101 ? 6.243 -0.681 -35.546 1.00 71.06 101 HIS A C 1
ATOM 769 O O . HIS A 1 101 ? 6.257 -0.060 -36.595 1.00 71.06 101 HIS A O 1
ATOM 775 N N . GLU A 1 102 ? 5.110 -0.925 -34.884 1.00 71.94 102 GLU A N 1
ATOM 776 C CA . GLU A 1 102 ? 3.794 -0.518 -35.393 1.00 71.94 102 GLU A CA 1
ATOM 777 C C . GLU A 1 102 ? 3.674 1.008 -35.540 1.00 71.94 102 GLU A C 1
ATOM 779 O O . GLU A 1 102 ? 2.996 1.505 -36.441 1.00 71.94 102 GLU A O 1
ATOM 784 N N . GLN A 1 103 ? 4.332 1.773 -34.668 1.00 74.81 103 GLN A N 1
ATOM 785 C CA . GLN A 1 103 ? 4.406 3.222 -34.803 1.00 74.81 103 GLN A CA 1
ATOM 786 C C . GLN A 1 103 ? 5.309 3.632 -35.976 1.00 74.81 103 GLN A C 1
ATOM 788 O O . GLN A 1 103 ? 4.858 4.386 -36.829 1.00 74.81 103 GLN A O 1
ATOM 793 N N . CYS A 1 104 ? 6.505 3.049 -36.110 1.00 74.62 104 CYS A N 1
ATOM 794 C CA . CYS A 1 104 ? 7.378 3.279 -37.264 1.00 74.62 104 CYS A CA 1
ATOM 795 C C . CYS A 1 104 ? 6.742 2.866 -38.601 1.00 74.62 104 CYS A C 1
ATOM 797 O O . CYS A 1 104 ? 6.932 3.567 -39.589 1.00 74.62 104 CYS A O 1
ATOM 799 N N . ASP A 1 105 ? 5.990 1.765 -38.654 1.00 73.75 105 ASP A N 1
ATOM 800 C CA . ASP A 1 105 ? 5.251 1.323 -39.842 1.00 73.75 105 ASP A CA 1
ATOM 801 C C . ASP A 1 105 ? 4.143 2.318 -40.205 1.00 73.75 105 ASP A C 1
ATOM 803 O O . ASP A 1 105 ? 3.948 2.616 -41.384 1.00 73.75 105 ASP A O 1
ATOM 807 N N . ARG A 1 106 ? 3.454 2.886 -39.205 1.00 67.19 106 ARG A N 1
ATOM 808 C CA . ARG A 1 106 ? 2.466 3.952 -39.421 1.00 67.19 106 ARG A CA 1
ATOM 809 C C . ARG A 1 106 ? 3.112 5.242 -39.909 1.00 67.19 106 ARG A C 1
ATOM 811 O O . ARG A 1 106 ? 2.657 5.766 -40.917 1.00 67.19 106 ARG A O 1
ATOM 818 N N . ASP A 1 107 ? 4.180 5.707 -39.267 1.00 70.19 107 ASP A N 1
ATOM 819 C CA . ASP A 1 107 ? 4.930 6.897 -39.694 1.00 70.19 107 ASP A CA 1
ATOM 820 C C . ASP A 1 107 ? 5.546 6.705 -41.096 1.00 70.19 107 ASP A C 1
ATOM 822 O O . ASP A 1 107 ? 5.566 7.625 -41.914 1.00 70.19 107 ASP A O 1
ATOM 826 N N . TYR A 1 108 ? 6.004 5.490 -41.425 1.00 65.56 108 TYR A N 1
ATOM 827 C CA . TYR A 1 108 ? 6.502 5.154 -42.760 1.00 65.56 108 TYR A CA 1
ATOM 828 C C . TYR A 1 108 ? 5.378 5.112 -43.801 1.00 65.56 108 TYR A C 1
ATOM 830 O O . TYR A 1 108 ? 5.561 5.598 -44.916 1.00 65.56 108 TYR A O 1
ATOM 838 N N . ALA A 1 109 ? 4.218 4.543 -43.465 1.00 63.47 109 ALA A N 1
ATOM 839 C CA . ALA A 1 109 ? 3.057 4.511 -44.349 1.00 63.47 109 ALA A CA 1
ATOM 840 C C . ALA A 1 109 ? 2.480 5.917 -44.588 1.00 63.47 109 ALA A C 1
ATOM 842 O O . ALA A 1 109 ? 2.174 6.251 -45.733 1.00 63.47 109 ALA A O 1
ATOM 843 N N . ASP A 1 110 ? 2.404 6.746 -43.548 1.00 65.25 110 ASP A N 1
ATOM 844 C CA . ASP A 1 110 ? 1.953 8.140 -43.600 1.00 65.25 110 ASP A CA 1
ATOM 845 C C . ASP A 1 110 ? 2.924 9.013 -44.415 1.00 65.25 110 ASP A C 1
ATOM 847 O O . ASP A 1 110 ? 2.540 9.629 -45.412 1.00 65.25 110 ASP A O 1
ATOM 851 N N . GLY A 1 111 ? 4.228 8.923 -44.126 1.00 59.06 111 GLY A N 1
ATOM 852 C CA . GLY A 1 111 ? 5.275 9.597 -44.900 1.00 59.06 111 GLY A CA 1
ATOM 853 C C . GLY A 1 111 ? 5.412 9.102 -46.348 1.00 59.06 111 GLY A C 1
ATOM 854 O O . GLY A 1 111 ? 5.976 9.801 -47.194 1.00 59.06 111 GLY A O 1
ATOM 855 N N . ARG A 1 112 ? 4.898 7.906 -46.671 1.00 54.00 112 ARG A N 1
ATOM 856 C CA . ARG A 1 112 ? 4.805 7.384 -48.046 1.00 54.00 112 ARG A CA 1
ATOM 857 C C . ARG A 1 112 ? 3.534 7.854 -48.753 1.00 54.00 112 ARG A C 1
ATOM 859 O O . ARG A 1 112 ? 3.585 8.058 -49.965 1.00 54.00 112 ARG A O 1
ATOM 866 N N . ALA A 1 113 ? 2.434 8.038 -48.024 1.00 53.38 113 ALA A N 1
ATOM 867 C CA . ALA A 1 113 ? 1.190 8.609 -48.540 1.00 53.38 113 ALA A CA 1
ATOM 868 C C . ALA A 1 113 ? 1.330 10.109 -48.859 1.00 53.38 113 ALA A C 1
ATOM 870 O O . ALA A 1 113 ? 0.700 10.591 -49.795 1.00 53.38 113 ALA A O 1
ATOM 871 N N . HIS A 1 114 ? 2.222 10.817 -48.158 1.00 46.97 114 HIS A N 1
ATOM 872 C CA . HIS A 1 114 ? 2.567 12.224 -48.408 1.00 46.97 114 HIS A CA 1
ATOM 873 C C . HIS A 1 114 ? 3.568 12.457 -49.556 1.00 46.97 114 HIS A C 1
ATOM 875 O O . HIS A 1 114 ? 4.067 13.569 -49.739 1.00 46.97 114 HIS A O 1
ATOM 881 N N . ARG A 1 115 ? 3.883 11.426 -50.350 1.00 46.47 115 ARG A N 1
ATOM 882 C CA . ARG A 1 115 ? 4.694 11.580 -51.560 1.00 46.47 115 ARG A CA 1
ATOM 883 C C . ARG A 1 115 ? 3.775 11.944 -52.724 1.00 46.47 115 ARG A C 1
ATOM 885 O O . ARG A 1 115 ? 3.053 11.086 -53.225 1.00 46.47 115 ARG A O 1
ATOM 892 N N . ASP A 1 116 ? 3.816 13.199 -53.162 1.00 54.53 116 ASP A N 1
ATOM 893 C CA . ASP A 1 116 ? 3.151 13.608 -54.403 1.00 54.53 116 ASP A CA 1
ATOM 894 C C . ASP A 1 116 ? 3.714 12.821 -55.609 1.00 54.53 116 ASP A C 1
ATOM 896 O O . ASP A 1 116 ? 4.842 12.310 -55.566 1.00 54.53 116 ASP A O 1
ATOM 900 N N . LEU A 1 117 ? 2.936 12.724 -56.693 1.00 50.56 117 LEU A N 1
ATOM 901 C CA . LEU A 1 117 ? 3.275 12.001 -57.930 1.00 50.56 117 LEU A CA 1
ATOM 902 C C . LEU A 1 117 ? 4.615 12.437 -58.564 1.00 50.56 117 LEU A C 1
ATOM 904 O O . LEU A 1 117 ? 5.160 11.696 -59.382 1.00 50.56 117 LEU A O 1
ATOM 908 N N . ASN A 1 118 ? 5.186 13.572 -58.144 1.00 52.00 118 ASN A N 1
ATOM 909 C CA . ASN A 1 118 ? 6.509 14.058 -58.552 1.00 52.00 118 ASN A CA 1
ATOM 910 C C . ASN A 1 118 ? 7.680 13.708 -57.605 1.00 52.00 118 ASN A C 1
ATOM 912 O O . ASN A 1 118 ? 8.813 14.120 -57.855 1.00 52.00 118 ASN A O 1
ATOM 916 N N . GLY A 1 119 ? 7.464 12.940 -56.534 1.00 53.31 119 GLY A N 1
ATOM 917 C CA . GLY A 1 119 ? 8.547 12.403 -55.699 1.00 53.31 119 GLY A CA 1
ATOM 918 C C . GLY A 1 119 ? 9.214 13.387 -54.728 1.00 53.31 119 GLY A C 1
ATOM 919 O O . GLY A 1 119 ? 10.208 13.006 -54.105 1.00 53.31 119 GLY A O 1
ATOM 920 N N . ASN A 1 120 ? 8.673 14.597 -54.562 1.00 51.69 120 ASN A N 1
ATOM 921 C CA . ASN A 1 120 ? 9.196 15.606 -53.641 1.00 51.69 120 ASN A CA 1
ATOM 922 C C . ASN A 1 120 ? 8.592 15.428 -52.234 1.00 51.69 120 ASN A C 1
ATOM 924 O O . ASN A 1 120 ? 7.387 15.210 -52.109 1.00 51.69 120 ASN A O 1
ATOM 928 N N . ARG A 1 121 ? 9.424 15.485 -51.186 1.00 49.34 121 ARG A N 1
ATOM 929 C CA . ARG A 1 121 ? 8.968 15.504 -49.787 1.00 49.34 121 ARG A CA 1
ATOM 930 C C . ARG A 1 121 ? 8.701 16.950 -49.367 1.00 49.34 121 ARG A C 1
ATOM 932 O O . ARG A 1 121 ? 9.548 17.815 -49.573 1.00 49.34 121 ARG A O 1
ATOM 939 N N . ASP A 1 122 ? 7.540 17.202 -48.775 1.00 51.94 122 ASP A N 1
ATOM 940 C CA . ASP A 1 122 ? 7.177 18.501 -48.202 1.00 51.94 122 ASP A CA 1
ATOM 941 C C . ASP A 1 122 ? 7.741 18.600 -46.769 1.00 51.94 122 ASP A C 1
ATOM 943 O O . ASP A 1 122 ? 7.028 18.535 -45.772 1.00 51.94 122 ASP A O 1
ATOM 947 N N . ASP A 1 123 ? 9.072 18.664 -46.647 1.00 51.16 123 ASP A N 1
ATOM 948 C CA . ASP A 1 123 ? 9.767 18.739 -45.349 1.00 51.16 123 ASP A CA 1
ATOM 949 C C . ASP A 1 123 ? 9.810 20.176 -44.774 1.00 51.16 123 ASP A C 1
ATOM 951 O O . ASP A 1 123 ? 10.536 20.453 -43.816 1.00 51.16 123 ASP A O 1
ATOM 955 N N . ALA A 1 124 ? 9.059 21.121 -45.352 1.00 49.59 124 ALA A N 1
ATOM 956 C CA . ALA A 1 124 ? 9.205 22.561 -45.111 1.00 49.59 124 ALA A CA 1
ATOM 957 C C . ALA A 1 124 ? 8.781 23.045 -43.705 1.00 49.59 124 ALA A C 1
ATOM 959 O O . ALA A 1 124 ? 8.887 24.236 -43.414 1.00 49.59 124 ALA A O 1
ATOM 960 N N . HIS A 1 125 ? 8.347 22.153 -42.807 1.00 47.25 125 HIS A N 1
ATOM 961 C CA . HIS A 1 125 ? 7.837 22.526 -41.481 1.00 47.25 125 HIS A CA 1
ATOM 962 C C . HIS A 1 125 ? 8.642 22.003 -40.278 1.00 47.25 125 HIS A C 1
ATOM 964 O O . HIS A 1 125 ? 8.288 22.328 -39.148 1.00 47.25 125 HIS A O 1
ATOM 970 N N . LEU A 1 126 ? 9.737 21.250 -40.467 1.00 47.09 126 LEU A N 1
ATOM 971 C CA . LEU A 1 126 ? 10.465 20.618 -39.345 1.00 47.09 126 LEU A CA 1
ATOM 972 C C . LEU A 1 126 ? 11.783 21.294 -38.919 1.00 47.09 126 LEU A C 1
ATOM 974 O O . LEU A 1 126 ? 12.478 20.768 -38.051 1.00 47.09 126 LEU A O 1
ATOM 978 N N . ILE A 1 127 ? 12.124 22.474 -39.448 1.00 42.19 127 ILE A N 1
ATOM 979 C CA . ILE A 1 127 ? 13.314 23.234 -39.013 1.00 42.19 127 ILE A CA 1
ATOM 980 C C . ILE A 1 127 ? 12.933 24.679 -38.670 1.00 42.19 127 ILE A C 1
ATOM 982 O O . ILE A 1 127 ? 13.346 25.621 -39.337 1.00 42.19 127 ILE A O 1
ATOM 986 N N . ALA A 1 128 ? 12.121 24.869 -37.634 1.00 45.72 128 ALA A N 1
ATOM 987 C CA . ALA A 1 128 ? 11.886 26.196 -37.069 1.00 45.72 128 ALA A CA 1
ATOM 988 C C . ALA A 1 128 ? 11.541 26.110 -35.575 1.00 45.72 128 ALA A C 1
ATOM 990 O O . ALA A 1 128 ? 10.421 26.415 -35.202 1.00 45.72 128 ALA A O 1
ATOM 991 N N . ASP A 1 129 ? 12.486 25.653 -34.740 1.00 42.62 129 ASP A N 1
ATOM 992 C CA . ASP A 1 129 ? 12.629 26.180 -33.361 1.00 42.62 129 ASP A CA 1
ATOM 993 C C . ASP A 1 129 ? 13.982 25.852 -32.684 1.00 42.62 129 ASP A C 1
ATOM 995 O O . ASP A 1 129 ? 14.139 25.949 -31.474 1.00 42.62 129 ASP A O 1
ATOM 999 N N . ALA A 1 130 ? 15.015 25.463 -33.439 1.00 47.81 130 ALA A N 1
ATOM 1000 C CA . ALA A 1 130 ? 16.349 25.213 -32.885 1.00 47.81 130 ALA A CA 1
ATOM 1001 C C . ALA A 1 130 ? 17.312 26.350 -33.237 1.00 47.81 130 ALA A C 1
ATOM 1003 O O . ALA A 1 130 ? 18.327 26.119 -33.886 1.00 47.81 130 ALA A O 1
ATOM 1004 N N . THR A 1 131 ? 16.950 27.587 -32.897 1.00 47.78 131 THR A N 1
ATOM 1005 C CA . THR A 1 131 ? 17.841 28.754 -32.725 1.00 47.78 131 THR A CA 1
ATOM 1006 C C . THR A 1 131 ? 16.958 29.983 -32.528 1.00 47.78 131 THR A C 1
ATOM 1008 O O . THR A 1 131 ? 16.369 30.430 -33.500 1.00 47.78 131 THR A O 1
ATOM 1011 N N . HIS A 1 132 ? 16.838 30.481 -31.291 1.00 41.03 132 HIS A N 1
ATOM 1012 C CA . HIS A 1 132 ? 16.784 31.899 -30.874 1.00 41.03 132 HIS A CA 1
ATOM 1013 C C . HIS A 1 132 ? 16.316 31.974 -29.402 1.00 41.03 132 HIS A C 1
ATOM 1015 O O . HIS A 1 132 ? 15.145 31.732 -29.127 1.00 41.03 132 HIS A O 1
ATOM 1021 N N . GLY A 1 133 ? 17.217 32.350 -28.478 1.00 38.22 133 GLY A N 1
ATOM 1022 C CA . GLY A 1 133 ? 16.886 32.764 -27.102 1.00 38.22 133 GLY A CA 1
ATOM 1023 C C . GLY A 1 133 ? 17.669 32.069 -26.004 1.00 38.22 133 GLY A C 1
ATOM 1024 O O . GLY A 1 133 ? 17.043 31.263 -25.288 1.00 38.22 133 GLY A O 1
#

Sequence (133 aa):
MNTPNSRGQAHINAQVRDMLQQLADRLQTRRPDETLTATARIAAIQATTMDPPLARTLREHCPEVTGPITRSAYAALLRQAADRLSTSRPASQAERVAALHEQCDRDYADGRAHRDLNGNRDDAHLIADATHG

Radius of gyration: 24.3 Å; chains: 1; bounding box: 34×44×74 Å